Protein AF-A0A350YN75-F1 (afdb_monomer_lite)

Radius of gyration: 17.33 Å; chains: 1; bounding box: 34×39×57 Å

Sequence (122 aa):
MRLVLAVDGFDYNDDILSDGSINLMTNVNNQFSPIGWKTTYENGTWIRTGSFAGTAAMIKRQPDGLSWIVLLNTSAWNGPGIHSYINRMMEGVVSKIDEWPEYNLFDNTLPVPIRFELTGIN

Structure (mmCIF, N/CA/C/O backbone):
data_AF-A0A350YN75-F1
#
_entry.id   AF-A0A350YN75-F1
#
loop_
_atom_site.group_PDB
_atom_site.id
_atom_site.type_symbol
_atom_site.label_atom_id
_atom_site.label_alt_id
_atom_site.label_comp_id
_atom_site.label_asym_id
_atom_site.label_entity_id
_atom_site.label_seq_id
_atom_site.pdbx_PDB_ins_code
_atom_site.Cartn_x
_atom_site.Cartn_y
_atom_site.Cartn_z
_atom_site.occupancy
_atom_site.B_iso_or_equiv
_atom_site.auth_seq_id
_atom_site.auth_comp_id
_atom_site.auth_asym_id
_atom_site.auth_atom_id
_atom_site.pdbx_PDB_model_num
ATOM 1 N N . MET A 1 1 ? 4.538 -7.518 6.626 1.00 84.44 1 MET A N 1
ATOM 2 C CA . MET A 1 1 ? 3.134 -7.139 6.352 1.00 84.44 1 MET A CA 1
ATOM 3 C C . MET A 1 1 ? 2.292 -6.888 7.598 1.00 84.44 1 MET A C 1
ATOM 5 O O . MET A 1 1 ? 1.336 -6.148 7.467 1.00 84.44 1 MET A O 1
ATOM 9 N N . ARG A 1 2 ? 2.641 -7.426 8.781 1.00 86.50 2 ARG A N 1
ATOM 10 C CA . ARG A 1 2 ? 1.823 -7.365 10.014 1.00 86.50 2 ARG A CA 1
ATOM 11 C C . ARG A 1 2 ? 1.114 -6.034 10.290 1.00 86.50 2 ARG A C 1
ATOM 13 O O . ARG A 1 2 ? -0.065 -6.054 10.574 1.00 86.50 2 ARG A O 1
ATOM 20 N N . LEU A 1 3 ? 1.810 -4.897 10.180 1.00 88.94 3 LEU A N 1
ATOM 21 C CA . LEU A 1 3 ? 1.182 -3.594 10.422 1.00 88.94 3 LEU A CA 1
ATOM 22 C C . LEU A 1 3 ? 0.058 -3.288 9.427 1.00 88.94 3 LEU A C 1
ATOM 24 O O . LEU A 1 3 ? -0.969 -2.785 9.842 1.00 88.94 3 LEU A O 1
ATOM 28 N N . VAL A 1 4 ? 0.258 -3.574 8.136 1.00 92.38 4 VAL A N 1
ATOM 29 C CA . VAL A 1 4 ? -0.762 -3.332 7.102 1.00 92.38 4 VAL A CA 1
ATOM 30 C C . VAL A 1 4 ? -1.963 -4.235 7.331 1.00 92.38 4 VAL A C 1
ATOM 32 O O . VAL A 1 4 ? -3.071 -3.736 7.309 1.00 92.38 4 VAL A O 1
ATOM 35 N N . LEU A 1 5 ? -1.724 -5.518 7.618 1.00 90.00 5 LEU A N 1
ATOM 36 C CA . LEU A 1 5 ? -2.777 -6.507 7.886 1.00 90.00 5 LEU A CA 1
ATOM 37 C C . LEU A 1 5 ? -3.548 -6.266 9.190 1.00 90.00 5 LEU A C 1
ATOM 39 O O . LEU A 1 5 ? -4.527 -6.944 9.434 1.00 90.00 5 LEU A O 1
ATOM 43 N N . ALA A 1 6 ? -3.059 -5.376 10.053 1.00 91.12 6 ALA A N 1
ATOM 44 C CA . ALA A 1 6 ? -3.724 -4.999 11.296 1.00 91.12 6 ALA A CA 1
ATOM 45 C C . ALA A 1 6 ? -4.447 -3.644 11.178 1.00 91.12 6 ALA A C 1
ATOM 47 O O . ALA A 1 6 ? -4.896 -3.095 12.184 1.00 91.12 6 ALA A O 1
ATOM 48 N N . VAL A 1 7 ? -4.452 -3.044 9.983 1.00 93.44 7 VAL A N 1
ATOM 49 C CA . VAL A 1 7 ? -5.179 -1.802 9.685 1.00 93.44 7 VAL A CA 1
ATOM 50 C C . VAL A 1 7 ? -5.866 -1.865 8.317 1.00 93.44 7 VAL A C 1
ATOM 52 O O . VAL A 1 7 ? -6.167 -0.814 7.743 1.00 93.44 7 VAL A O 1
ATOM 55 N N . ASP A 1 8 ? -6.023 -3.058 7.733 1.00 92.62 8 ASP A N 1
ATOM 56 C CA . ASP A 1 8 ? -6.501 -3.216 6.355 1.00 92.62 8 ASP A CA 1
ATOM 57 C C . ASP A 1 8 ? -8.030 -3.238 6.243 1.00 92.62 8 ASP A C 1
ATOM 59 O O . ASP A 1 8 ? -8.544 -3.134 5.119 1.00 92.62 8 ASP A O 1
ATOM 63 N N . GLY A 1 9 ? -8.740 -3.288 7.375 1.00 91.50 9 GLY A N 1
ATOM 64 C CA . GLY A 1 9 ? -10.197 -3.275 7.432 1.00 91.50 9 GLY A CA 1
ATOM 65 C C . GLY A 1 9 ? -10.831 -4.583 6.967 1.00 91.50 9 GLY A C 1
ATOM 66 O O . GLY A 1 9 ? -11.984 -4.550 6.534 1.00 91.50 9 GLY A O 1
ATOM 67 N N . PHE A 1 10 ? -10.081 -5.690 6.935 1.00 90.75 10 PHE A N 1
ATOM 68 C CA . PHE A 1 10 ? -10.604 -7.008 6.591 1.00 90.75 10 PHE A CA 1
ATOM 69 C C . PHE A 1 10 ? -10.630 -7.935 7.808 1.00 90.75 10 PHE A C 1
ATOM 71 O O . PHE A 1 10 ? -9.672 -8.016 8.567 1.00 90.75 10 PHE A O 1
ATOM 78 N N . ASP A 1 11 ? -11.662 -8.772 7.894 1.00 86.00 11 ASP A N 1
ATOM 79 C CA . ASP A 1 11 ? -11.877 -9.687 9.025 1.00 86.00 11 ASP A CA 1
ATOM 80 C C . ASP A 1 11 ? -10.954 -10.931 9.024 1.00 86.00 11 ASP A C 1
ATOM 82 O O . ASP A 1 11 ? -11.231 -11.923 9.699 1.00 86.00 11 ASP A O 1
ATOM 86 N N . TYR A 1 12 ? -9.864 -10.928 8.244 1.00 81.25 12 TYR A N 1
ATOM 87 C CA . TYR A 1 12 ? -8.911 -12.048 8.198 1.00 81.25 12 TYR A CA 1
ATOM 88 C C . TYR A 1 12 ? -7.976 -12.076 9.414 1.00 81.25 12 TYR A C 1
ATOM 90 O O . TYR A 1 12 ? -7.539 -13.152 9.822 1.00 81.25 12 TYR A O 1
ATOM 98 N N . ASN A 1 13 ? -7.635 -10.910 9.969 1.00 81.06 13 ASN A N 1
ATOM 99 C CA . ASN A 1 13 ? -6.851 -10.759 11.193 1.00 81.06 13 ASN A CA 1
ATOM 100 C C . ASN A 1 13 ? -7.497 -9.671 12.056 1.00 81.06 13 ASN A C 1
ATOM 102 O O . ASN A 1 13 ? -8.100 -8.749 11.521 1.00 81.06 13 ASN A O 1
ATOM 106 N N . ASP A 1 14 ? -7.328 -9.746 13.376 1.00 86.62 14 ASP A N 1
ATOM 107 C CA . ASP A 1 14 ? -7.830 -8.695 14.264 1.00 86.62 14 ASP A CA 1
ATOM 108 C C . ASP A 1 14 ? -7.124 -7.356 13.978 1.00 86.62 14 ASP A C 1
ATOM 110 O O . ASP A 1 14 ? -5.902 -7.226 14.148 1.00 86.62 14 ASP A O 1
ATOM 114 N N . ASP A 1 15 ? -7.902 -6.347 13.584 1.00 92.12 15 ASP A N 1
ATOM 115 C CA . ASP A 1 15 ? -7.414 -4.985 13.388 1.00 92.12 15 ASP A CA 1
ATOM 116 C C . ASP A 1 15 ? -7.079 -4.311 14.733 1.00 92.12 15 ASP A C 1
ATOM 118 O O . ASP A 1 15 ? -7.799 -4.412 15.730 1.00 92.12 15 ASP A O 1
ATOM 122 N N . ILE A 1 16 ? -5.979 -3.552 14.765 1.00 94.38 16 ILE A N 1
ATOM 123 C CA . ILE A 1 16 ? -5.575 -2.757 15.942 1.00 94.38 16 ILE A CA 1
ATOM 124 C C . ILE A 1 16 ? -6.331 -1.425 16.047 1.00 94.38 16 ILE A C 1
ATOM 126 O O . ILE A 1 16 ? -6.175 -0.701 17.035 1.00 94.38 16 ILE A O 1
ATOM 130 N N . LEU A 1 17 ? -7.108 -1.068 15.023 1.00 94.50 17 LEU A N 1
ATOM 131 C CA . LEU A 1 17 ? -7.893 0.160 14.942 1.00 94.50 17 LEU A CA 1
ATOM 132 C C . LEU A 1 17 ? -9.379 -0.172 14.820 1.00 94.50 17 LEU A C 1
ATOM 134 O O . LEU A 1 17 ? -9.750 -1.174 14.231 1.00 94.50 17 LEU A O 1
ATOM 138 N N . SER A 1 18 ? -10.235 0.711 15.337 1.00 95.62 18 SER A N 1
ATOM 139 C CA . SER A 1 18 ? -11.680 0.596 15.108 1.00 95.62 18 SER A CA 1
ATOM 140 C C . SER A 1 18 ? -12.049 0.913 13.656 1.00 95.62 18 SER A C 1
ATOM 142 O O . SER A 1 18 ? -11.407 1.769 13.036 1.00 95.62 18 SER A O 1
ATOM 144 N N . ASP A 1 19 ? -13.160 0.359 13.169 1.00 94.50 19 ASP A N 1
ATOM 145 C CA . ASP A 1 19 ? -13.725 0.670 11.845 1.00 94.50 19 ASP A CA 1
ATOM 146 C C . ASP A 1 19 ? -13.888 2.177 11.619 1.00 94.50 19 ASP A C 1
ATOM 148 O O . ASP A 1 19 ? -13.585 2.704 10.550 1.00 94.50 19 ASP A O 1
ATOM 152 N N . GLY A 1 20 ? -14.320 2.907 12.654 1.00 95.38 20 GLY A N 1
ATOM 153 C CA . GLY A 1 20 ? -14.455 4.362 12.605 1.00 95.38 20 GLY A CA 1
ATOM 154 C C . GLY A 1 20 ? -13.118 5.071 12.365 1.00 95.38 20 GLY A C 1
ATOM 155 O O . GLY A 1 20 ? -13.062 6.044 11.612 1.00 95.38 20 GLY A O 1
ATOM 156 N N . SER A 1 21 ? -12.033 4.570 12.962 1.00 95.06 21 SER A N 1
ATOM 157 C CA . SER A 1 21 ? -10.673 5.080 12.745 1.00 95.06 21 SER A CA 1
ATOM 158 C C . SER A 1 21 ? -10.159 4.746 11.346 1.00 95.06 21 SER A C 1
ATOM 160 O O . SER A 1 21 ? -9.614 5.628 10.682 1.00 95.06 21 SER A O 1
ATOM 162 N N . ILE A 1 22 ? -10.369 3.516 10.874 1.00 95.12 22 ILE A N 1
ATOM 163 C CA . ILE A 1 22 ? -9.976 3.091 9.523 1.00 95.12 22 ILE A CA 1
ATOM 164 C C . ILE A 1 22 ? -10.727 3.916 8.474 1.00 95.12 22 ILE A C 1
ATOM 166 O O . ILE A 1 22 ? -10.108 4.464 7.558 1.00 95.12 22 ILE A O 1
ATOM 170 N N . ASN A 1 23 ? -12.037 4.103 8.646 1.00 94.12 23 ASN A N 1
ATOM 171 C CA . ASN A 1 23 ? -12.850 4.960 7.786 1.00 94.12 23 ASN A CA 1
ATOM 172 C C . ASN A 1 23 ? -12.345 6.411 7.802 1.00 94.12 23 ASN A C 1
ATOM 174 O O . ASN A 1 23 ? -12.159 7.014 6.748 1.00 94.12 23 ASN A O 1
ATOM 178 N N . LEU A 1 24 ? -12.037 6.973 8.976 1.00 93.62 24 LEU A N 1
ATOM 179 C CA . LEU A 1 24 ? -11.454 8.315 9.067 1.00 93.62 24 LEU A CA 1
ATOM 180 C C . LEU A 1 24 ? -10.128 8.425 8.293 1.00 93.62 24 LEU A C 1
ATOM 182 O O . LEU A 1 24 ? -9.895 9.426 7.615 1.00 93.62 24 LEU A O 1
ATOM 186 N N . MET A 1 25 ? -9.276 7.401 8.367 1.00 93.44 25 MET A N 1
ATOM 187 C CA . MET A 1 25 ? -7.980 7.376 7.688 1.00 93.44 25 MET A CA 1
ATOM 188 C C . MET A 1 25 ? -8.081 7.263 6.165 1.00 93.44 25 MET A C 1
ATOM 190 O O . MET A 1 25 ? -7.157 7.699 5.472 1.00 93.44 25 MET A O 1
ATOM 194 N N . THR A 1 26 ? -9.158 6.669 5.648 1.00 94.38 26 THR A N 1
ATOM 195 C CA . THR A 1 26 ? -9.219 6.188 4.257 1.00 94.38 26 THR A CA 1
ATOM 196 C C . THR A 1 26 ? -10.341 6.786 3.415 1.00 94.38 26 THR A C 1
ATOM 198 O O . THR A 1 26 ? -10.271 6.699 2.186 1.00 94.38 26 THR A O 1
ATOM 201 N N . ASN A 1 27 ? -11.333 7.429 4.035 1.00 91.81 27 ASN A N 1
ATOM 202 C CA . ASN A 1 27 ? -12.481 8.014 3.352 1.00 91.81 27 ASN A CA 1
ATOM 203 C C . ASN A 1 27 ? -12.054 9.093 2.344 1.00 91.81 27 ASN A C 1
ATOM 205 O O . ASN A 1 27 ? -11.629 10.179 2.718 1.00 91.81 27 ASN A O 1
ATOM 209 N N . VAL A 1 28 ? 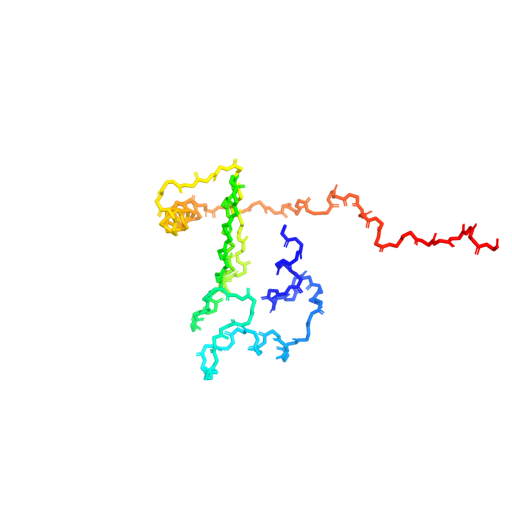-12.232 8.800 1.059 1.00 87.12 28 VAL A N 1
ATOM 210 C CA . VAL A 1 28 ? -11.898 9.690 -0.066 1.00 87.12 28 VAL A CA 1
ATOM 211 C C . VAL A 1 28 ? -12.812 10.907 -0.194 1.00 87.12 28 VAL A C 1
ATOM 213 O O . VAL A 1 28 ? -12.422 11.903 -0.793 1.00 87.12 28 VAL A O 1
ATOM 216 N N . ASN A 1 29 ? -14.018 10.827 0.370 1.00 85.75 29 ASN A N 1
ATOM 217 C CA . ASN A 1 29 ? -15.014 11.898 0.360 1.00 85.75 29 ASN A CA 1
ATOM 218 C C . ASN A 1 29 ? -14.882 12.823 1.570 1.00 85.75 29 ASN A C 1
ATOM 220 O O . ASN A 1 29 ? -15.639 13.790 1.699 1.00 85.75 29 ASN A O 1
ATOM 224 N N . ASN A 1 30 ? -13.965 12.525 2.495 1.00 78.25 30 ASN A N 1
ATOM 225 C CA . ASN A 1 30 ? -13.663 13.473 3.548 1.00 78.25 30 ASN A CA 1
ATOM 226 C C . ASN A 1 30 ? -12.956 14.696 2.923 1.00 78.25 30 ASN A C 1
ATOM 228 O O . ASN A 1 30 ? -12.297 14.610 1.891 1.00 78.25 30 ASN A O 1
ATOM 232 N N . GLN A 1 31 ? -13.116 15.876 3.522 1.00 76.50 31 GLN A N 1
ATOM 233 C CA . GLN A 1 31 ? -12.468 17.101 3.023 1.00 76.50 31 GLN A CA 1
ATOM 234 C C . GLN A 1 31 ? -10.955 17.127 3.315 1.00 76.50 31 GLN A C 1
ATOM 236 O O . GLN A 1 31 ? -10.292 18.142 3.099 1.00 76.50 31 GLN A O 1
ATOM 241 N N . PHE A 1 32 ? -10.408 16.034 3.850 1.00 76.62 32 PHE A N 1
ATOM 242 C CA . PHE A 1 32 ? -9.034 15.924 4.302 1.00 76.62 32 PHE A CA 1
ATOM 243 C C . PHE A 1 32 ? -8.231 15.037 3.347 1.00 76.62 32 PHE A C 1
ATOM 245 O O . PHE A 1 32 ? -8.753 14.315 2.506 1.00 76.62 32 PHE A O 1
ATOM 252 N N . SER A 1 33 ? -6.907 15.104 3.444 1.00 84.81 33 SER A N 1
ATOM 253 C CA . SER A 1 33 ? -6.083 14.066 2.823 1.00 84.81 33 SER A CA 1
ATOM 254 C C . SER A 1 33 ? -6.158 12.784 3.659 1.00 84.81 33 SER A C 1
ATOM 256 O O . SER A 1 33 ? -6.317 12.881 4.880 1.00 84.81 33 SER A O 1
ATOM 258 N N . PRO A 1 34 ? -5.978 11.600 3.047 1.00 92.00 34 PRO A N 1
ATOM 259 C CA . PRO A 1 34 ? -5.890 10.349 3.788 1.00 92.00 34 PRO A CA 1
ATOM 260 C C . PRO A 1 34 ? -4.860 10.437 4.918 1.00 92.00 34 PRO A C 1
ATOM 262 O O . PRO A 1 34 ? -3.765 10.984 4.746 1.00 92.00 34 PRO A O 1
ATOM 265 N N . ILE A 1 35 ? -5.200 9.887 6.080 1.00 93.81 35 ILE A N 1
ATOM 266 C CA . ILE A 1 35 ? -4.336 9.934 7.262 1.00 93.81 35 ILE A CA 1
ATOM 267 C C . ILE A 1 35 ? -3.470 8.680 7.262 1.00 93.81 35 ILE A C 1
ATOM 269 O O . ILE A 1 35 ? -3.967 7.560 7.206 1.00 93.81 35 ILE A O 1
ATOM 273 N N . GLY A 1 36 ? -2.150 8.857 7.285 1.00 91.50 36 GLY A N 1
ATOM 274 C CA . GLY A 1 36 ? -1.196 7.743 7.246 1.00 91.50 36 GLY A CA 1
ATOM 275 C C . GLY A 1 36 ? -1.008 7.118 5.858 1.00 91.50 36 GLY A C 1
ATOM 276 O O . GLY A 1 36 ? 0.074 6.608 5.577 1.00 91.50 36 GLY A O 1
ATOM 277 N N . TRP A 1 37 ? -1.962 7.260 4.939 1.00 94.62 37 TRP A N 1
ATOM 278 C CA . TRP A 1 37 ? -1.853 6.828 3.542 1.00 94.62 37 TRP A CA 1
ATOM 279 C C . TRP A 1 37 ? -1.399 7.968 2.623 1.00 94.62 37 TRP A C 1
ATOM 281 O O . TRP A 1 37 ? -1.531 9.144 2.947 1.00 94.62 37 TRP A O 1
ATOM 291 N N . LYS A 1 38 ? -0.792 7.632 1.481 1.00 93.75 38 LYS A N 1
ATOM 292 C CA . LYS A 1 38 ? -0.435 8.617 0.447 1.00 93.75 38 LYS A CA 1
ATOM 293 C C . LYS A 1 38 ? -1.652 8.960 -0.413 1.00 93.75 38 LYS A C 1
ATOM 295 O O . LYS A 1 38 ? -1.857 10.128 -0.738 1.00 93.75 38 LYS A O 1
ATOM 300 N N . THR A 1 39 ? -2.418 7.940 -0.788 1.00 93.81 39 THR A N 1
ATOM 301 C CA . THR A 1 39 ? -3.622 8.053 -1.614 1.00 93.81 39 THR A CA 1
ATOM 302 C C . THR A 1 39 ? -4.563 6.909 -1.268 1.00 93.81 39 THR A C 1
ATOM 304 O O . THR A 1 39 ? -4.110 5.782 -1.062 1.00 93.81 39 THR A O 1
ATOM 307 N N . THR A 1 40 ? -5.857 7.195 -1.236 1.00 95.25 40 THR A N 1
ATOM 308 C CA . THR A 1 40 ? -6.924 6.197 -1.235 1.00 95.25 40 THR A CA 1
ATOM 309 C C . THR A 1 40 ? -7.843 6.479 -2.420 1.00 95.25 40 THR A C 1
ATOM 311 O O . THR A 1 40 ? -7.952 7.622 -2.864 1.00 95.25 40 THR A O 1
ATOM 314 N N . TYR A 1 41 ? -8.438 5.433 -2.983 1.00 94.69 41 TYR A N 1
ATOM 315 C CA . TYR A 1 41 ? -9.349 5.514 -4.122 1.00 94.69 41 TYR A CA 1
ATOM 316 C C . TYR A 1 41 ? -10.739 5.012 -3.725 1.00 94.69 41 TYR A C 1
ATOM 318 O O . TYR A 1 41 ? -10.862 4.155 -2.852 1.00 94.69 41 TYR A O 1
ATOM 326 N N . GLU A 1 42 ? -11.777 5.503 -4.409 1.00 92.44 42 GLU A N 1
ATOM 327 C CA . GLU A 1 42 ? -13.173 5.072 -4.210 1.00 92.44 42 GLU A CA 1
ATOM 328 C C . GLU A 1 42 ? -13.356 3.563 -4.373 1.00 92.44 42 GLU A C 1
ATOM 330 O O . GLU A 1 42 ? -14.171 2.955 -3.690 1.00 92.44 42 GLU A O 1
ATOM 335 N N . ASN A 1 43 ? -12.547 2.936 -5.230 1.00 93.50 43 ASN A N 1
ATOM 336 C CA . ASN A 1 43 ? -12.570 1.493 -5.427 1.00 93.50 43 ASN A CA 1
ATOM 337 C C . ASN A 1 43 ? -11.982 0.697 -4.248 1.00 93.50 43 ASN A C 1
ATOM 339 O O . ASN A 1 43 ? -11.819 -0.504 -4.394 1.00 93.50 43 ASN A O 1
ATOM 343 N N . GLY A 1 44 ? -11.592 1.328 -3.134 1.00 93.12 44 GLY A N 1
ATOM 344 C CA . GLY A 1 44 ? -11.010 0.657 -1.966 1.00 93.12 44 GLY A CA 1
ATOM 345 C C . GLY A 1 44 ? -9.504 0.383 -2.055 1.00 93.12 44 GLY A C 1
ATOM 346 O O . GLY A 1 44 ? -8.960 -0.308 -1.193 1.00 93.12 44 GLY A O 1
ATOM 347 N N . THR A 1 45 ? -8.810 0.914 -3.068 1.00 96.19 45 THR A N 1
ATOM 348 C CA . THR A 1 45 ? -7.344 0.813 -3.172 1.00 96.19 45 THR A CA 1
ATOM 349 C C . THR A 1 45 ? -6.665 1.852 -2.290 1.00 96.19 45 THR A C 1
ATOM 351 O O . THR A 1 45 ? -6.944 3.046 -2.419 1.00 96.19 45 THR A O 1
ATOM 354 N N . TRP A 1 46 ? -5.715 1.431 -1.455 1.00 96.50 46 TRP A N 1
ATOM 355 C CA . TRP A 1 46 ? -4.921 2.321 -0.602 1.00 96.50 46 TRP A CA 1
ATOM 356 C C . TRP A 1 46 ? -3.436 2.181 -0.915 1.00 96.50 46 TRP A C 1
ATOM 358 O O . TRP A 1 46 ? -2.923 1.076 -1.092 1.00 96.50 46 TRP A O 1
ATOM 368 N N . ILE A 1 47 ? -2.735 3.310 -0.987 1.00 96.31 47 ILE A N 1
ATOM 369 C CA . ILE A 1 47 ? -1.320 3.369 -1.350 1.00 96.31 47 ILE A CA 1
ATOM 370 C C . ILE A 1 47 ? -0.548 4.132 -0.288 1.00 96.31 47 ILE A C 1
ATOM 372 O O . ILE A 1 47 ? -0.942 5.229 0.118 1.00 96.31 47 ILE A O 1
ATOM 376 N N . ARG A 1 48 ? 0.612 3.598 0.106 1.00 95.44 48 ARG A N 1
ATOM 377 C CA . ARG A 1 48 ? 1.631 4.335 0.859 1.00 95.44 48 ARG A CA 1
ATOM 378 C C . ARG A 1 48 ? 2.975 4.239 0.154 1.00 95.44 48 ARG A C 1
ATOM 380 O O . ARG A 1 48 ? 3.414 3.163 -0.227 1.00 95.44 48 ARG A O 1
ATOM 387 N N . THR A 1 49 ? 3.648 5.375 0.032 1.00 95.00 49 THR A N 1
ATOM 388 C CA . THR A 1 49 ? 5.017 5.471 -0.479 1.00 95.00 49 THR A CA 1
ATOM 389 C C . THR A 1 49 ? 5.940 5.971 0.625 1.00 95.00 49 THR A C 1
ATOM 391 O O . THR A 1 49 ? 5.554 6.839 1.413 1.00 95.00 49 THR A O 1
ATOM 394 N N . GLY A 1 50 ? 7.163 5.460 0.660 1.00 91.81 50 GLY A N 1
ATOM 395 C CA . GLY A 1 50 ? 8.220 5.872 1.572 1.00 91.81 50 GLY A CA 1
ATOM 396 C C . GLY A 1 50 ? 9.540 6.028 0.828 1.00 91.81 50 GLY A C 1
ATOM 397 O O . GLY A 1 50 ? 9.903 5.199 -0.005 1.00 91.81 50 GLY A O 1
ATOM 398 N N . SER A 1 51 ? 10.262 7.098 1.134 1.00 90.56 51 SER A N 1
ATOM 399 C CA . SER A 1 51 ? 11.595 7.349 0.598 1.00 90.56 51 SER A CA 1
ATOM 400 C C . SER A 1 51 ? 12.488 7.826 1.731 1.00 90.56 51 SER A C 1
ATOM 402 O O . S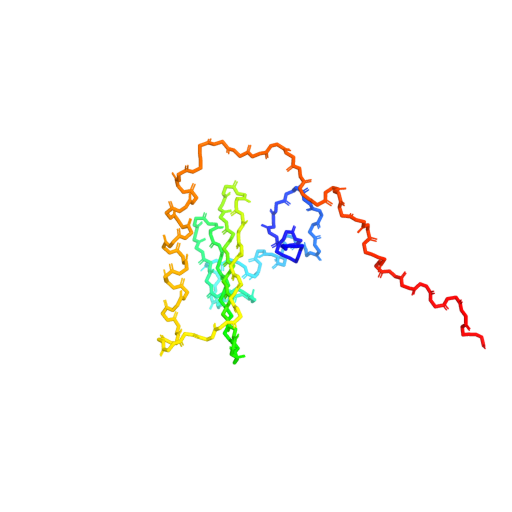ER A 1 51 ? 12.139 8.758 2.452 1.00 90.56 51 SER A O 1
ATOM 404 N N . PHE A 1 52 ? 13.626 7.165 1.885 1.00 89.88 52 PHE A N 1
ATOM 405 C CA . PHE A 1 52 ? 14.676 7.511 2.833 1.00 89.88 52 PHE A CA 1
ATOM 406 C C . PHE A 1 52 ? 16.033 7.353 2.135 1.00 89.88 52 PHE A C 1
ATOM 408 O O . PHE A 1 52 ? 16.118 6.737 1.071 1.00 89.88 52 PHE A O 1
ATOM 415 N N . ALA A 1 53 ? 17.101 7.932 2.680 1.00 89.81 53 ALA A N 1
ATOM 416 C CA . ALA A 1 53 ? 18.423 7.805 2.076 1.00 89.81 53 ALA A CA 1
ATOM 417 C C . ALA A 1 53 ? 18.829 6.322 1.990 1.00 89.81 53 ALA A C 1
ATOM 419 O O . ALA A 1 53 ? 18.915 5.631 3.000 1.00 89.81 53 ALA A O 1
ATOM 420 N N . GLY A 1 54 ? 19.042 5.830 0.769 1.00 90.50 54 GLY A N 1
ATOM 421 C CA . GLY A 1 54 ? 19.348 4.429 0.497 1.00 90.50 54 GLY A CA 1
ATOM 422 C C . GLY A 1 54 ? 18.142 3.497 0.606 1.00 90.50 54 GLY A C 1
ATOM 423 O O . GLY A 1 54 ? 18.334 2.293 0.729 1.00 90.50 54 GLY A O 1
ATOM 424 N N . THR A 1 55 ? 16.900 3.992 0.614 1.00 91.50 55 THR A N 1
ATOM 425 C CA . THR A 1 55 ? 15.713 3.132 0.739 1.00 91.50 55 THR A CA 1
ATOM 426 C C . THR A 1 55 ? 14.501 3.685 -0.004 1.00 91.50 55 THR A C 1
ATOM 428 O O . THR A 1 55 ? 14.136 4.856 0.131 1.00 91.50 55 THR A O 1
ATOM 431 N N . ALA A 1 56 ? 13.812 2.810 -0.732 1.00 93.50 56 ALA A N 1
ATOM 432 C CA . ALA A 1 56 ? 12.501 3.083 -1.306 1.00 93.50 56 ALA A CA 1
ATOM 433 C C . ALA A 1 56 ? 11.519 1.991 -0.877 1.00 93.50 56 ALA A C 1
ATOM 435 O O . ALA A 1 56 ? 11.841 0.805 -0.923 1.00 93.50 56 ALA A O 1
ATOM 436 N N . ALA A 1 57 ? 10.324 2.392 -0.458 1.00 94.19 57 ALA A N 1
ATOM 437 C CA . ALA A 1 57 ? 9.278 1.476 -0.032 1.00 94.19 57 ALA A CA 1
ATOM 438 C C . ALA A 1 57 ? 7.934 1.873 -0.637 1.00 94.19 57 ALA A C 1
ATOM 440 O O . ALA A 1 57 ? 7.577 3.052 -0.648 1.00 94.19 57 ALA A O 1
ATOM 441 N N . MET A 1 58 ? 7.167 0.888 -1.085 1.00 96.06 58 MET A N 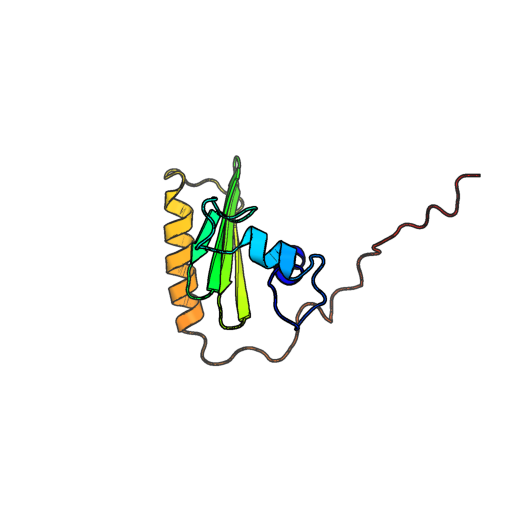1
ATOM 442 C CA . MET A 1 58 ? 5.792 1.086 -1.525 1.00 96.06 58 MET A CA 1
ATOM 443 C C . MET A 1 58 ? 4.905 -0.018 -0.969 1.00 96.06 58 MET A C 1
ATOM 445 O O . MET A 1 58 ? 5.286 -1.186 -0.965 1.00 96.06 58 MET A O 1
ATOM 449 N N . ILE A 1 59 ? 3.721 0.377 -0.519 1.00 97.12 59 ILE A N 1
ATOM 450 C CA . ILE A 1 59 ? 2.652 -0.486 -0.030 1.00 97.12 59 ILE A CA 1
ATOM 451 C C . ILE A 1 59 ? 1.424 -0.228 -0.895 1.00 97.12 59 ILE A C 1
ATOM 453 O O . ILE A 1 59 ? 1.092 0.939 -1.146 1.00 97.12 59 ILE A O 1
ATOM 457 N N . LYS A 1 60 ? 0.727 -1.294 -1.288 1.00 97.06 60 LYS A N 1
ATOM 458 C CA . LYS A 1 60 ? -0.609 -1.211 -1.879 1.00 97.06 60 LYS A CA 1
ATOM 459 C C . LYS A 1 60 ? -1.516 -2.263 -1.253 1.00 97.06 60 LYS A C 1
ATOM 461 O O . LYS A 1 60 ? -1.141 -3.431 -1.192 1.00 97.06 60 LYS A O 1
ATOM 466 N N . ARG A 1 61 ? -2.695 -1.829 -0.818 1.00 96.12 61 ARG A N 1
ATOM 467 C CA . ARG A 1 61 ? -3.819 -2.670 -0.389 1.00 96.12 61 ARG A CA 1
ATOM 468 C C . ARG A 1 61 ? -4.915 -2.534 -1.433 1.00 96.12 61 ARG A C 1
ATOM 470 O O . ARG A 1 61 ? -5.277 -1.408 -1.780 1.00 96.12 61 ARG A O 1
ATOM 477 N N . GLN A 1 62 ? -5.395 -3.648 -1.965 1.00 95.19 62 GLN A N 1
ATOM 478 C CA . GLN A 1 62 ? -6.424 -3.690 -3.005 1.00 95.19 62 GLN A CA 1
ATOM 479 C C . GLN A 1 62 ? -7.776 -4.116 -2.411 1.00 95.19 62 GLN A C 1
ATOM 481 O O . GLN A 1 62 ? -7.810 -4.717 -1.336 1.00 95.19 62 GLN A O 1
ATOM 486 N N . PRO A 1 63 ? -8.901 -3.771 -3.062 1.00 94.00 63 PRO A N 1
ATOM 487 C CA . PRO A 1 63 ? -10.236 -4.086 -2.545 1.00 94.00 63 PRO A CA 1
ATOM 488 C C . PRO A 1 63 ? -10.568 -5.577 -2.482 1.00 94.00 63 PRO A C 1
ATOM 490 O O . PRO A 1 63 ? -11.461 -5.960 -1.737 1.00 94.00 63 PRO A O 1
ATOM 493 N N . ASP A 1 64 ? -9.867 -6.405 -3.249 1.00 90.75 64 ASP A N 1
ATOM 494 C CA . ASP A 1 64 ? -10.028 -7.860 -3.297 1.00 90.75 64 ASP A CA 1
ATOM 495 C C . ASP A 1 64 ? -9.326 -8.595 -2.140 1.00 90.75 64 ASP A C 1
ATOM 497 O O . ASP A 1 64 ? -9.316 -9.821 -2.105 1.00 90.75 64 ASP A O 1
ATOM 501 N N . GLY A 1 65 ? -8.728 -7.863 -1.195 1.00 88.62 65 GLY A N 1
ATOM 502 C CA . GLY A 1 65 ? -7.949 -8.436 -0.097 1.00 88.62 65 GLY A CA 1
ATOM 503 C C . GLY A 1 65 ? -6.455 -8.526 -0.388 1.00 88.62 65 GLY A C 1
ATOM 504 O O . GLY A 1 65 ? -5.654 -8.656 0.541 1.00 88.62 65 GLY A O 1
ATOM 505 N N . LEU A 1 66 ? -6.031 -8.396 -1.650 1.00 91.50 66 LEU A N 1
ATOM 506 C CA . LEU A 1 66 ? -4.625 -8.545 -1.995 1.00 91.50 66 LEU A CA 1
ATOM 507 C C . LEU A 1 66 ? -3.823 -7.311 -1.565 1.00 91.50 66 LEU A C 1
ATOM 509 O O . LEU A 1 66 ? -3.982 -6.205 -2.090 1.00 91.50 66 LEU A O 1
ATOM 513 N N . SER A 1 67 ? -2.883 -7.529 -0.652 1.00 93.50 67 SER A N 1
ATOM 514 C CA . SER A 1 67 ? -1.962 -6.503 -0.171 1.00 93.50 67 SER A CA 1
ATOM 515 C C . SER A 1 67 ? -0.516 -6.890 -0.438 1.00 93.50 67 SER A C 1
ATOM 517 O O . SER A 1 67 ? -0.098 -8.014 -0.165 1.00 93.50 67 SER A O 1
ATOM 519 N N . TRP A 1 68 ? 0.284 -5.942 -0.918 1.00 94.75 68 TRP A N 1
ATOM 520 C CA . TRP A 1 68 ? 1.703 -6.164 -1.182 1.00 94.75 68 TRP A CA 1
ATOM 521 C C . TRP A 1 68 ? 2.574 -4.997 -0.724 1.00 94.75 68 TRP A C 1
ATOM 523 O O . TRP A 1 68 ? 2.139 -3.846 -0.628 1.00 94.75 68 TRP A O 1
ATOM 533 N N . ILE A 1 69 ? 3.841 -5.315 -0.446 1.00 95.75 69 ILE A N 1
ATOM 534 C CA . ILE A 1 69 ? 4.899 -4.352 -0.140 1.00 95.75 69 ILE A CA 1
ATOM 535 C C . ILE A 1 69 ? 6.122 -4.674 -0.984 1.00 95.75 69 ILE A C 1
ATOM 537 O O . ILE A 1 69 ? 6.537 -5.827 -1.072 1.00 95.75 69 ILE A O 1
ATOM 541 N N . VAL A 1 70 ? 6.742 -3.632 -1.526 1.00 95.94 70 VAL A N 1
ATOM 542 C 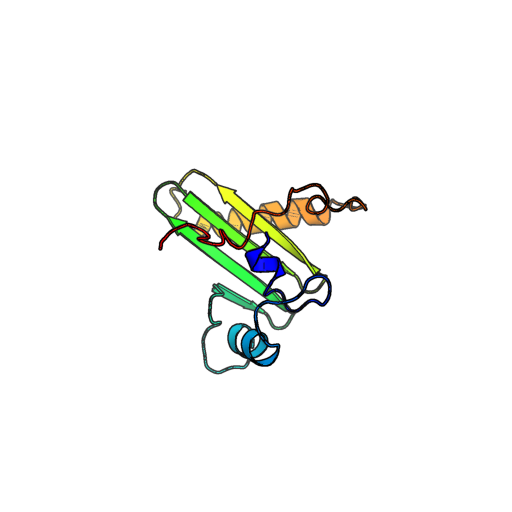CA . VAL A 1 70 ? 8.088 -3.693 -2.093 1.00 95.94 70 VAL A CA 1
ATOM 543 C C . VAL A 1 70 ? 8.995 -2.798 -1.262 1.00 95.94 70 VAL A C 1
ATOM 545 O O . VAL A 1 70 ? 8.682 -1.628 -1.038 1.00 95.94 70 VAL A O 1
ATOM 548 N N . LEU A 1 71 ? 10.116 -3.358 -0.811 1.00 94.81 71 LEU A N 1
ATOM 549 C CA . LEU A 1 71 ? 11.156 -2.662 -0.063 1.00 94.81 71 LEU A CA 1
ATOM 550 C C . LEU A 1 71 ? 12.484 -2.821 -0.799 1.00 94.81 71 LEU A C 1
ATOM 552 O O . LEU A 1 71 ? 12.936 -3.938 -1.040 1.00 94.81 71 LEU A O 1
ATOM 556 N N . LEU A 1 72 ? 13.105 -1.699 -1.136 1.00 94.12 72 LEU A N 1
ATOM 557 C CA . LEU A 1 72 ? 14.391 -1.635 -1.816 1.00 94.12 72 LEU A CA 1
ATOM 558 C C . LEU A 1 72 ? 15.399 -0.953 -0.895 1.00 94.12 72 LEU A C 1
ATOM 560 O O . LEU A 1 72 ? 15.124 0.122 -0.368 1.00 94.12 72 LEU A O 1
ATOM 564 N N . ASN A 1 73 ? 16.587 -1.536 -0.757 1.00 94.38 73 ASN A N 1
ATOM 565 C CA . ASN A 1 73 ? 17.728 -0.978 -0.024 1.00 94.38 73 ASN A CA 1
ATOM 566 C C . ASN A 1 73 ? 18.594 -0.058 -0.909 1.00 94.38 73 ASN A C 1
ATOM 568 O O . ASN A 1 73 ? 19.819 -0.034 -0.803 1.00 94.38 73 ASN A O 1
ATOM 572 N N . THR A 1 74 ? 17.978 0.656 -1.850 1.00 88.25 74 THR A N 1
ATOM 573 C CA . THR A 1 74 ? 18.668 1.590 -2.743 1.00 88.25 74 THR A CA 1
ATOM 574 C C . THR A 1 74 ? 17.754 2.769 -3.063 1.00 88.25 74 THR A C 1
ATOM 576 O O . THR A 1 74 ? 16.541 2.611 -3.210 1.00 88.25 74 THR A O 1
ATOM 579 N N . SER A 1 75 ? 18.338 3.965 -3.160 1.00 83.31 75 SER A N 1
ATOM 580 C CA . SER A 1 75 ? 17.638 5.161 -3.635 1.00 83.31 75 SER A CA 1
ATOM 581 C C . SER A 1 75 ? 17.514 5.149 -5.152 1.00 83.31 75 SER A C 1
ATOM 583 O O . SER A 1 75 ? 18.416 4.700 -5.854 1.00 83.31 75 SER A O 1
ATOM 585 N N . ALA A 1 76 ? 16.456 5.754 -5.677 1.00 79.19 76 ALA A N 1
ATOM 586 C CA . ALA A 1 76 ? 16.360 6.015 -7.103 1.00 79.19 76 ALA A CA 1
ATOM 587 C C . ALA A 1 76 ? 16.787 7.450 -7.431 1.00 79.19 76 ALA A C 1
ATOM 589 O O . ALA A 1 76 ? 16.424 8.398 -6.735 1.00 79.19 76 ALA A O 1
ATOM 590 N N . TRP A 1 77 ? 17.523 7.612 -8.530 1.00 72.81 77 TRP A N 1
ATOM 591 C CA . TRP A 1 77 ? 17.947 8.918 -9.045 1.00 72.81 77 TRP A CA 1
ATOM 592 C C . TRP A 1 77 ? 16.768 9.792 -9.513 1.00 72.81 77 TRP A C 1
ATOM 594 O O . TRP A 1 77 ? 16.902 11.004 -9.630 1.00 72.81 77 TRP A O 1
ATOM 604 N N . ASN A 1 78 ? 15.603 9.185 -9.764 1.00 77.06 78 ASN A N 1
ATOM 605 C CA . ASN A 1 78 ? 14.403 9.828 -10.305 1.00 77.06 78 ASN A CA 1
ATOM 606 C C . ASN A 1 78 ? 13.370 10.240 -9.232 1.00 77.06 78 ASN A C 1
ATOM 608 O O . ASN A 1 78 ? 12.199 10.465 -9.552 1.00 77.06 78 ASN A O 1
ATOM 612 N N . GLY A 1 79 ? 13.779 10.323 -7.961 1.00 72.62 79 GLY A N 1
ATOM 613 C CA . GLY A 1 79 ? 12.933 10.792 -6.862 1.00 72.62 79 GLY A CA 1
ATOM 614 C C . GLY A 1 79 ? 11.627 9.988 -6.728 1.00 72.62 79 GLY A C 1
ATOM 615 O O . GLY A 1 79 ? 11.688 8.766 -6.587 1.00 72.62 79 GLY A O 1
ATOM 616 N N . PRO A 1 80 ? 10.437 10.624 -6.767 1.00 71.62 80 PRO A N 1
ATOM 617 C CA . PRO A 1 80 ? 9.160 9.931 -6.570 1.00 71.62 80 PRO A CA 1
ATOM 618 C C . PRO A 1 80 ? 8.791 8.970 -7.712 1.00 71.62 80 PRO A C 1
ATOM 620 O O . PRO A 1 80 ? 7.904 8.136 -7.530 1.00 71.62 80 PRO A O 1
ATOM 623 N N . GLY A 1 81 ? 9.462 9.046 -8.870 1.00 86.31 81 GLY A N 1
ATOM 624 C CA . GLY A 1 81 ? 9.147 8.220 -10.038 1.00 86.31 81 GLY A CA 1
ATOM 625 C C . GLY A 1 81 ? 9.311 6.718 -9.797 1.00 86.31 81 GLY A C 1
ATOM 626 O O . GLY A 1 81 ? 8.578 5.930 -10.393 1.00 86.31 81 GLY A O 1
ATOM 627 N N . ILE A 1 82 ? 10.217 6.313 -8.897 1.00 91.75 82 ILE A N 1
ATOM 628 C CA . ILE A 1 82 ? 10.454 4.901 -8.554 1.00 91.75 82 ILE A CA 1
ATOM 629 C C . ILE A 1 82 ? 9.181 4.163 -8.136 1.00 91.75 82 ILE A C 1
ATOM 631 O O . ILE A 1 82 ? 8.978 3.024 -8.547 1.00 91.75 82 ILE A O 1
ATOM 635 N N . HIS A 1 83 ? 8.286 4.825 -7.400 1.00 94.31 83 HIS A N 1
ATOM 636 C CA . HIS A 1 83 ? 7.038 4.224 -6.923 1.00 94.31 83 HIS A CA 1
ATOM 637 C C . HIS A 1 83 ? 6.102 3.872 -8.083 1.00 94.31 83 HIS A C 1
ATOM 639 O O . HIS A 1 83 ? 5.488 2.811 -8.078 1.00 94.31 83 HIS A O 1
ATOM 645 N N . SER A 1 84 ? 6.063 4.691 -9.137 1.00 93.75 84 SER A N 1
ATOM 646 C CA . SER A 1 84 ? 5.294 4.381 -10.349 1.00 93.75 84 SER A CA 1
ATOM 647 C C . SER A 1 84 ? 5.851 3.162 -11.091 1.00 93.75 84 SER A C 1
ATOM 649 O O . SER A 1 84 ? 5.081 2.352 -11.607 1.00 93.75 84 SER A O 1
ATOM 651 N N . TYR A 1 85 ? 7.181 3.000 -11.129 1.00 94.19 85 TYR A N 1
ATOM 652 C CA . TYR A 1 85 ? 7.812 1.808 -11.709 1.00 94.19 85 TYR A CA 1
ATOM 653 C C . TYR A 1 85 ? 7.507 0.554 -10.887 1.00 94.19 85 TYR A C 1
ATOM 655 O O . TYR A 1 85 ? 7.145 -0.467 -11.470 1.00 94.19 85 TYR A O 1
ATOM 663 N N . ILE A 1 86 ? 7.597 0.647 -9.554 1.00 95.88 86 ILE A N 1
ATOM 664 C CA . ILE A 1 86 ? 7.229 -0.438 -8.636 1.00 95.88 86 ILE A CA 1
ATOM 665 C C . ILE A 1 86 ? 5.768 -0.840 -8.852 1.00 95.88 86 ILE A C 1
ATOM 667 O O . ILE A 1 86 ? 5.494 -2.021 -9.043 1.00 95.88 86 ILE A O 1
ATOM 671 N N . ASN A 1 87 ? 4.843 0.126 -8.881 1.00 96.25 87 ASN A N 1
ATOM 672 C CA . ASN A 1 87 ? 3.421 -0.153 -9.069 1.00 96.25 87 ASN A CA 1
ATOM 673 C C . ASN A 1 87 ? 3.154 -0.887 -10.385 1.00 96.25 87 ASN A C 1
ATOM 675 O O . ASN A 1 87 ? 2.537 -1.945 -10.370 1.00 96.25 87 ASN A O 1
ATOM 679 N N . ARG A 1 88 ? 3.678 -0.375 -11.506 1.00 96.69 88 ARG A N 1
ATOM 680 C CA . ARG A 1 88 ? 3.486 -1.001 -12.823 1.00 96.69 88 ARG A CA 1
ATOM 681 C C . ARG A 1 88 ? 4.084 -2.407 -12.885 1.00 96.69 88 ARG A C 1
ATOM 683 O O . ARG A 1 88 ? 3.502 -3.299 -13.494 1.00 96.69 88 ARG A O 1
ATOM 690 N N . MET A 1 89 ? 5.255 -2.603 -12.279 1.00 96.94 89 MET A N 1
ATOM 691 C CA . MET A 1 89 ? 5.884 -3.920 -12.194 1.00 96.94 89 MET A CA 1
ATOM 692 C C . MET A 1 89 ? 5.001 -4.888 -11.403 1.00 96.94 89 MET A C 1
ATOM 694 O O . MET A 1 89 ? 4.697 -5.965 -11.904 1.00 96.94 89 MET A O 1
ATOM 698 N N . MET A 1 90 ? 4.562 -4.497 -10.204 1.00 97.62 90 MET A N 1
ATOM 699 C CA . MET A 1 90 ? 3.731 -5.343 -9.347 1.00 97.62 90 MET A CA 1
ATOM 700 C C . MET A 1 90 ? 2.368 -5.641 -9.973 1.00 97.62 90 MET A C 1
ATOM 702 O O . MET A 1 90 ? 1.953 -6.791 -9.951 1.00 97.62 90 MET A O 1
ATOM 706 N N . GLU A 1 91 ? 1.709 -4.667 -10.604 1.00 95.62 91 GLU A N 1
ATOM 707 C CA . GLU A 1 91 ? 0.470 -4.892 -11.369 1.00 95.62 91 GLU A CA 1
ATOM 708 C C . GLU A 1 91 ? 0.675 -5.923 -12.492 1.00 95.62 91 GLU A C 1
ATOM 710 O O . GLU A 1 91 ? -0.160 -6.805 -12.699 1.00 95.62 91 GLU A O 1
ATOM 715 N N . GLY A 1 92 ? 1.817 -5.872 -13.183 1.00 97.50 92 GLY A N 1
ATOM 716 C CA . GLY A 1 92 ? 2.164 -6.842 -14.222 1.00 97.50 92 GLY A CA 1
ATOM 717 C C . GLY A 1 92 ? 2.536 -8.233 -13.693 1.00 97.50 92 GLY A C 1
ATOM 718 O O . GLY A 1 92 ? 2.363 -9.210 -14.415 1.00 97.50 92 GLY A O 1
ATOM 719 N N . VAL A 1 93 ? 3.056 -8.336 -12.467 1.00 96.44 93 VAL A N 1
ATOM 720 C CA . VAL A 1 93 ? 3.345 -9.622 -11.809 1.00 96.44 93 VAL A CA 1
ATOM 721 C C . VAL A 1 93 ? 2.053 -10.240 -11.288 1.00 96.44 93 VAL A C 1
ATOM 723 O O . VAL A 1 93 ? 1.749 -11.376 -11.629 1.00 96.44 93 VAL A O 1
ATOM 726 N N . VAL A 1 94 ? 1.274 -9.476 -10.520 1.00 95.44 94 VAL A N 1
ATOM 727 C CA . VAL A 1 94 ? 0.015 -9.920 -9.909 1.00 95.44 94 VAL A CA 1
ATOM 728 C C . VAL A 1 94 ? -0.990 -10.377 -10.962 1.00 95.44 94 VAL A C 1
ATOM 730 O O . VAL A 1 94 ? -1.618 -11.411 -10.783 1.00 95.44 94 VAL A O 1
ATOM 733 N N . SER A 1 95 ? -1.101 -9.667 -12.088 1.00 94.88 95 SER A N 1
ATOM 734 C CA . SER A 1 95 ? -2.039 -10.035 -13.164 1.00 94.88 95 SER A CA 1
ATOM 735 C C . SER A 1 95 ? -1.711 -11.348 -13.885 1.00 94.88 95 SER A C 1
ATOM 737 O O . SER A 1 95 ? -2.514 -11.799 -14.694 1.00 94.88 95 SER A O 1
ATOM 739 N N . LYS A 1 96 ? -0.544 -11.949 -13.626 1.00 96.69 96 LYS A N 1
ATOM 740 C CA . LYS A 1 96 ? -0.110 -13.227 -14.212 1.00 96.69 96 LYS A CA 1
ATOM 741 C C . LYS A 1 96 ? -0.158 -14.391 -13.222 1.00 96.69 96 LYS A C 1
ATOM 743 O O . LYS A 1 96 ? 0.314 -15.474 -13.553 1.00 96.69 96 LYS A O 1
ATOM 748 N N . ILE A 1 97 ? -0.618 -14.154 -11.996 1.00 94.31 97 ILE A N 1
ATOM 749 C CA . ILE A 1 97 ? -0.753 -15.198 -10.984 1.00 94.31 97 ILE A CA 1
ATOM 750 C C . ILE A 1 97 ? -2.161 -15.768 -11.114 1.00 94.31 97 ILE A C 1
ATOM 752 O O . ILE A 1 97 ? -3.126 -15.123 -10.716 1.00 94.31 97 ILE A O 1
ATOM 756 N N . ASP A 1 98 ? -2.257 -16.965 -11.687 1.00 93.31 98 ASP A N 1
ATOM 757 C CA . ASP A 1 98 ? -3.536 -17.657 -11.880 1.00 93.31 98 ASP A CA 1
ATOM 758 C C . ASP A 1 98 ? -3.979 -18.410 -10.614 1.00 93.31 98 ASP A C 1
ATOM 760 O O . ASP A 1 98 ? -5.168 -18.492 -10.316 1.00 93.31 98 ASP A O 1
ATOM 764 N N . GLU A 1 99 ? -3.020 -18.921 -9.837 1.00 93.44 99 GLU A N 1
ATOM 765 C CA . GLU A 1 99 ? -3.263 -19.702 -8.623 1.00 93.44 99 GLU A CA 1
ATOM 766 C C . GLU A 1 99 ? -2.415 -19.168 -7.464 1.00 93.44 99 GLU A C 1
ATOM 768 O O . GLU A 1 99 ? -1.190 -19.042 -7.567 1.00 93.44 99 GLU A O 1
ATOM 773 N N . TRP A 1 100 ? -3.071 -18.855 -6.345 1.00 89.94 100 TRP A N 1
ATOM 774 C CA . TRP A 1 100 ? -2.407 -18.445 -5.109 1.00 89.94 100 TRP A CA 1
ATOM 775 C C . TRP A 1 100 ? -2.182 -19.655 -4.194 1.00 89.94 100 TRP A C 1
ATOM 777 O O . TRP A 1 10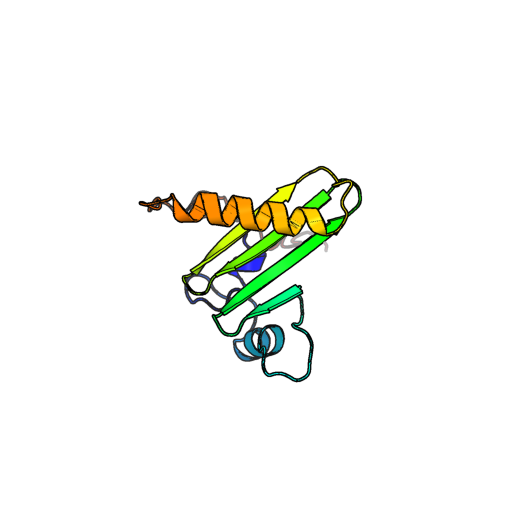0 ? -3.051 -20.520 -4.105 1.00 89.94 100 TRP A O 1
ATOM 787 N N . PRO A 1 101 ? -1.039 -19.731 -3.490 1.00 88.19 101 PRO A N 1
ATOM 788 C CA . PRO A 1 101 ? -0.782 -20.816 -2.553 1.00 88.19 101 PRO A CA 1
ATOM 789 C C . PRO A 1 101 ? -1.766 -20.783 -1.375 1.00 88.19 101 PRO A C 1
ATOM 791 O O . PRO A 1 101 ? -2.025 -19.724 -0.811 1.00 88.19 101 PRO A O 1
ATOM 794 N N . GLU A 1 102 ? -2.249 -21.953 -0.955 1.00 87.50 102 GLU A N 1
ATOM 795 C CA . GLU A 1 102 ? -3.168 -22.083 0.190 1.00 87.50 102 GLU A CA 1
ATOM 796 C C . GLU A 1 102 ? -2.472 -21.962 1.554 1.00 87.50 102 GLU A C 1
ATOM 798 O O . GLU A 1 102 ? -3.123 -21.779 2.581 1.00 87.50 102 GLU A O 1
ATOM 803 N N . TYR A 1 103 ? -1.143 -22.084 1.598 1.00 83.12 103 TYR A N 1
ATOM 804 C CA . TYR A 1 103 ? -0.409 -22.039 2.857 1.00 83.12 103 TYR A CA 1
ATOM 805 C C . TYR A 1 103 ? -0.182 -20.596 3.324 1.00 83.12 103 TYR A C 1
ATOM 807 O O . TYR A 1 103 ? 0.293 -19.735 2.580 1.00 83.12 103 TYR A O 1
ATOM 815 N N . ASN A 1 104 ? -0.437 -20.341 4.607 1.00 80.00 104 ASN A N 1
ATOM 816 C CA . ASN A 1 104 ? -0.112 -19.072 5.240 1.00 80.00 104 ASN A CA 1
ATOM 817 C C . ASN A 1 104 ? 1.344 -19.076 5.737 1.00 80.00 104 ASN A C 1
ATOM 819 O O . ASN A 1 104 ? 1.751 -19.883 6.575 1.00 80.00 104 ASN A O 1
ATOM 823 N N . LEU A 1 105 ? 2.152 -18.142 5.232 1.00 76.44 105 LEU A N 1
ATOM 824 C CA . LEU A 1 105 ? 3.556 -17.997 5.632 1.00 76.44 105 LEU A CA 1
ATOM 825 C C . LEU A 1 105 ? 3.736 -17.474 7.067 1.00 76.44 105 LEU A C 1
ATOM 827 O O . LEU A 1 105 ? 4.820 -17.637 7.629 1.00 76.44 105 LEU A O 1
ATOM 831 N N . PHE A 1 106 ? 2.714 -16.857 7.667 1.00 73.31 106 PHE A N 1
ATOM 832 C CA . PHE A 1 106 ? 2.778 -16.342 9.039 1.00 73.31 106 PHE A CA 1
ATOM 833 C C . PHE A 1 106 ? 2.507 -17.412 10.102 1.00 73.31 106 PHE A C 1
ATOM 835 O O . PHE A 1 106 ? 3.029 -17.282 11.208 1.00 73.31 106 PHE A O 1
ATOM 842 N N . ASP A 1 107 ? 1.809 -18.498 9.762 1.00 70.31 107 ASP A N 1
ATOM 843 C CA . ASP A 1 107 ? 1.514 -19.599 10.696 1.00 70.31 107 ASP A CA 1
ATOM 844 C C . ASP A 1 107 ? 2.788 -20.307 11.186 1.00 70.31 107 ASP A C 1
ATOM 846 O O . ASP A 1 107 ? 2.840 -20.828 12.296 1.00 70.31 107 ASP A O 1
ATOM 850 N N . ASN A 1 108 ? 3.852 -20.279 10.376 1.00 59.22 108 ASN A N 1
ATOM 851 C CA . ASN A 1 108 ? 5.147 -20.891 10.688 1.00 59.22 108 ASN A CA 1
ATOM 852 C C . ASN A 1 108 ? 6.129 -19.931 11.377 1.00 59.22 108 ASN A C 1
ATOM 854 O O . ASN A 1 108 ? 7.284 -20.288 11.621 1.00 59.22 108 ASN A O 1
ATOM 858 N N . THR A 1 109 ? 5.710 -18.697 11.670 1.00 61.25 109 THR A N 1
ATOM 859 C CA . THR A 1 109 ? 6.556 -17.747 12.394 1.00 61.25 109 THR A CA 1
ATOM 860 C C . THR A 1 109 ? 6.310 -17.889 13.888 1.00 61.25 109 THR A C 1
ATOM 862 O O . THR A 1 109 ? 5.179 -17.777 14.352 1.00 61.25 109 THR A O 1
ATOM 865 N N . LEU A 1 110 ? 7.375 -18.154 14.655 1.00 58.28 110 LEU A N 1
ATOM 866 C CA . LEU A 1 110 ? 7.294 -18.169 16.116 1.00 58.28 110 LEU A CA 1
ATOM 867 C C . LEU A 1 110 ? 6.636 -16.864 16.593 1.00 58.28 110 LEU A C 1
ATOM 869 O O . LEU A 1 110 ? 6.995 -15.795 16.079 1.00 58.28 110 LEU A O 1
ATOM 873 N N . PRO A 1 111 ? 5.712 -16.910 17.570 1.00 60.91 111 PRO A N 1
ATOM 874 C CA . PRO A 1 111 ? 5.158 -15.694 18.135 1.00 60.91 111 PRO A CA 1
ATOM 875 C C . PRO A 1 111 ? 6.316 -14.864 18.685 1.00 60.91 111 PRO A C 1
ATOM 877 O O . PRO A 1 111 ? 7.007 -15.272 19.618 1.00 60.91 111 PRO A O 1
ATOM 880 N N . VAL A 1 112 ? 6.562 -13.699 18.081 1.00 62.28 112 VAL A N 1
ATOM 881 C CA . VAL A 1 112 ? 7.496 -12.727 18.653 1.00 62.28 112 VAL A CA 1
ATOM 882 C C . VAL A 1 112 ? 6.916 -12.355 20.017 1.00 62.28 112 VAL A C 1
ATOM 884 O O . VAL A 1 112 ? 5.765 -11.913 20.040 1.00 62.28 112 VAL A O 1
ATOM 887 N N . PRO A 1 113 ? 7.641 -12.534 21.136 1.00 59.44 113 PRO A N 1
ATOM 888 C CA . PRO A 1 113 ? 7.112 -12.202 22.450 1.00 59.44 113 PRO A CA 1
ATOM 889 C C . PRO A 1 113 ? 6.691 -10.730 22.463 1.00 59.44 113 PRO A C 1
ATOM 891 O O . PRO A 1 113 ? 7.523 -9.835 22.343 1.00 59.44 113 PRO A O 1
ATOM 894 N N . ILE A 1 114 ? 5.384 -10.474 22.558 1.00 61.09 114 ILE A N 1
ATOM 895 C CA . ILE A 1 114 ? 4.824 -9.110 22.541 1.00 61.09 114 ILE A CA 1
ATOM 896 C C . ILE A 1 114 ? 5.044 -8.422 23.901 1.00 61.09 114 ILE A C 1
ATOM 898 O O . ILE A 1 114 ? 4.925 -7.205 24.022 1.00 61.09 114 ILE A O 1
ATOM 902 N N . ARG A 1 115 ? 5.430 -9.181 24.934 1.00 52.38 115 ARG A N 1
ATOM 903 C CA . ARG A 1 115 ? 5.779 -8.666 26.257 1.00 52.38 115 ARG A CA 1
ATOM 904 C C . ARG A 1 115 ? 6.991 -9.411 26.796 1.00 52.38 115 ARG A C 1
ATOM 906 O O . ARG A 1 115 ? 6.923 -10.612 27.032 1.00 52.38 115 ARG A O 1
ATOM 913 N N . PHE A 1 116 ? 8.077 -8.687 27.044 1.00 58.69 116 PHE A N 1
ATOM 914 C CA . PHE A 1 116 ? 8.930 -9.052 28.165 1.00 58.69 116 PHE A CA 1
ATOM 915 C C . PHE A 1 116 ? 8.139 -8.650 29.404 1.00 58.69 116 PHE A C 1
ATOM 917 O O . PHE A 1 116 ? 7.986 -7.458 29.672 1.00 58.69 116 PHE A O 1
ATOM 924 N N . GLU A 1 117 ? 7.571 -9.612 30.128 1.00 57.47 117 GLU A N 1
ATOM 925 C CA . GLU A 1 117 ? 7.257 -9.309 31.515 1.00 57.47 117 GLU A CA 1
ATOM 926 C C . GLU A 1 117 ? 8.597 -9.027 32.191 1.00 57.47 117 GLU A C 1
ATOM 928 O O . GLU A 1 117 ? 9.477 -9.886 32.233 1.00 57.47 117 GLU A O 1
ATOM 933 N N . LEU A 1 118 ? 8.791 -7.796 32.662 1.00 60.06 118 LEU A N 1
ATOM 934 C CA . LEU A 1 118 ? 9.919 -7.448 33.517 1.00 60.06 118 LEU A CA 1
ATOM 935 C C . LEU A 1 118 ? 9.679 -8.066 34.903 1.00 60.06 118 LEU A C 1
ATOM 937 O O . LEU A 1 118 ? 9.558 -7.364 35.903 1.00 60.06 118 LEU A O 1
ATOM 941 N N . THR A 1 119 ? 9.576 -9.392 34.975 1.00 59.34 119 THR A N 1
ATOM 942 C CA . THR A 1 119 ? 9.623 -10.136 36.231 1.00 59.34 119 THR A CA 1
ATOM 943 C C . THR A 1 119 ? 11.075 -10.141 36.693 1.00 59.34 119 THR A C 1
ATOM 945 O O . THR A 1 119 ? 11.834 -11.056 36.376 1.00 59.34 119 THR A O 1
ATOM 948 N N . GLY A 1 120 ? 11.509 -9.080 37.370 1.00 55.94 120 GLY A N 1
ATOM 949 C CA . GLY A 1 120 ? 12.874 -9.052 37.894 1.00 55.94 120 GLY A CA 1
ATOM 950 C C . GLY A 1 120 ? 13.409 -7.731 38.424 1.00 55.94 120 GLY A C 1
ATOM 951 O O . GLY A 1 120 ? 14.554 -7.719 38.860 1.00 55.94 120 GLY A O 1
ATOM 952 N N . ILE A 1 121 ? 12.638 -6.642 38.416 1.00 53.66 121 ILE A N 1
ATOM 953 C CA . ILE A 1 121 ? 13.056 -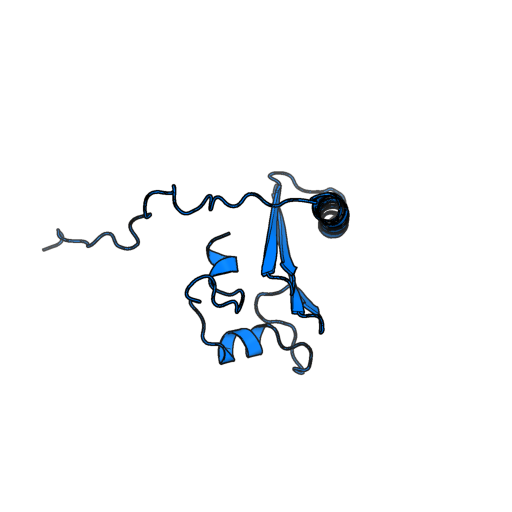5.396 39.073 1.00 53.66 121 ILE A CA 1
ATOM 954 C C . ILE A 1 121 ? 12.186 -5.195 40.315 1.00 53.66 121 ILE A C 1
ATOM 956 O O . ILE A 1 121 ? 11.141 -4.551 40.254 1.00 53.66 121 ILE A O 1
ATOM 960 N N . ASN A 1 122 ? 12.605 -5.835 41.408 1.00 49.50 122 ASN A N 1
ATOM 961 C CA . ASN A 1 122 ? 12.297 -5.406 42.773 1.00 49.50 122 ASN A CA 1
ATOM 962 C C . ASN A 1 122 ? 13.477 -4.582 43.284 1.00 49.50 122 ASN A C 1
ATOM 964 O O . ASN A 1 122 ? 14.624 -5.029 43.045 1.00 49.50 122 ASN A O 1
#

Secondary structure (DSSP, 8-state):
-HHHHTSS--TTS--SS-HHHHHHHH-TTSSSPPSS-SEE-TTS-EEEEEEETTEEEEEEE-TTS-EEEEEESS--TTTTHHHHHHHHHHHHHHTT-----SS-TTTTS----S----TT--

pLDDT: mean 86.59, std 12.41, range [49.5, 97.62]

Foldseek 3Di:
DVQCVQLLPDPPDPHPDDPVVSCQQAPPPPPDARHPFPDHDPQSKTKHWDDDAQKTKIWIQGPVRDIDMDIGSGHDPVPPVVRVVVVVVVVVVVVPPPDDDPDDPCVPDDPPPPDDPPPDDD